Protein AF-N1ML50-F1 (afdb_monomer_lite)

Sequence (69 aa):
MPKNRQTFHDPLDELPPVTIEILKGDLLRFTQVDRDGRTNVVTFSDRLAVRRGVFDAASLKAEGLRAEA

pLDDT: mean 81.52, std 17.88, range [35.94, 96.0]

Secondary structure (DSSP, 8-state):
--TTEEEE--TTS-S--EEEEEETTTEEEEEEE-TTSEEEEEEEETTTEEEEEEEEHHHHHHHTTTS--

Radius of gyration: 14.66 Å; chains: 1; bounding box: 32×30×35 Å

Organism: NCBI:txid1301087

Foldseek 3Di:
DPPFKDWDADPVNPAFIWIWGQDPQRKIWIWGQDPQRKIWIWIDDPVPHIDIDIDHPVVVVVVVVVPPD

Structure (mmCIF, N/CA/C/O backbone):
data_AF-N1ML50-F1
#
_entry.id   AF-N1ML50-F1
#
loop_
_atom_site.group_PDB
_atom_site.id
_atom_site.type_symbol
_atom_site.label_atom_id
_atom_site.label_alt_id
_atom_site.label_comp_id
_atom_site.label_asym_id
_atom_site.label_entity_id
_atom_site.label_seq_id
_atom_site.pdbx_PDB_ins_code
_atom_site.Cartn_x
_atom_site.Cartn_y
_atom_site.Cartn_z
_atom_site.occupancy
_atom_site.B_iso_or_equiv
_atom_site.auth_seq_id
_atom_site.auth_comp_id
_atom_site.auth_asym_id
_atom_site.auth_atom_id
_atom_site.pdbx_PDB_model_num
ATOM 1 N N . MET A 1 1 ? 10.357 15.246 6.756 1.00 55.38 1 MET A N 1
ATOM 2 C CA . MET A 1 1 ? 9.397 14.204 6.327 1.00 55.38 1 MET A CA 1
ATOM 3 C C . MET A 1 1 ? 8.177 14.254 7.236 1.00 55.38 1 MET A C 1
ATOM 5 O O . MET A 1 1 ? 8.372 14.487 8.427 1.00 55.38 1 MET A O 1
ATOM 9 N N . PRO A 1 2 ? 6.946 14.087 6.719 1.00 65.69 2 PRO A N 1
ATOM 10 C CA . PRO A 1 2 ? 5.771 13.914 7.570 1.00 65.69 2 PRO A CA 1
ATOM 11 C C . PRO A 1 2 ? 6.008 12.716 8.493 1.00 65.69 2 PRO A C 1
ATOM 13 O O . PRO A 1 2 ? 6.394 11.653 8.016 1.00 65.69 2 PRO A O 1
ATOM 16 N N . LYS A 1 3 ? 5.802 12.869 9.807 1.00 83.62 3 LYS A N 1
ATOM 17 C CA . LYS A 1 3 ? 6.016 11.769 10.772 1.00 83.62 3 LYS A CA 1
ATOM 18 C C . LYS A 1 3 ? 5.084 10.571 10.537 1.00 83.62 3 LYS A C 1
ATOM 20 O O . LYS A 1 3 ? 5.317 9.506 11.088 1.00 83.62 3 LYS A O 1
ATOM 25 N N . ASN A 1 4 ? 4.033 10.757 9.744 1.00 90.12 4 ASN A N 1
ATOM 26 C CA . ASN A 1 4 ? 3.001 9.773 9.449 1.00 90.12 4 ASN A CA 1
ATOM 27 C C . ASN A 1 4 ? 3.150 9.122 8.064 1.00 90.12 4 ASN A C 1
ATOM 29 O O . ASN A 1 4 ? 2.213 8.460 7.632 1.00 90.12 4 ASN A O 1
ATOM 33 N N . ARG A 1 5 ? 4.267 9.338 7.353 1.00 94.06 5 ARG A N 1
ATOM 34 C CA . ARG A 1 5 ? 4.514 8.780 6.016 1.00 94.06 5 ARG A CA 1
ATOM 35 C C . ARG A 1 5 ? 5.917 8.197 5.916 1.00 94.06 5 ARG A C 1
ATOM 37 O O . ARG A 1 5 ? 6.890 8.893 6.198 1.00 94.06 5 ARG A O 1
ATOM 44 N N . GLN A 1 6 ? 6.017 6.968 5.421 1.00 95.31 6 GLN A N 1
ATOM 45 C CA . GLN A 1 6 ? 7.292 6.308 5.164 1.00 95.31 6 GLN A CA 1
ATOM 46 C C . GLN A 1 6 ? 7.236 5.474 3.886 1.00 95.31 6 GLN A C 1
ATOM 48 O O . GLN A 1 6 ? 6.231 4.827 3.608 1.00 95.31 6 GLN A O 1
ATOM 53 N N . THR A 1 7 ? 8.319 5.489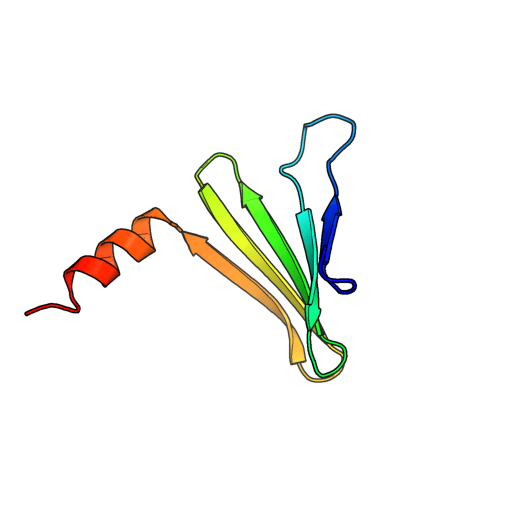 3.114 1.00 95.19 7 THR A N 1
ATOM 54 C CA . THR A 1 7 ? 8.483 4.641 1.930 1.00 95.19 7 THR A CA 1
ATOM 55 C C . THR A 1 7 ? 9.471 3.526 2.243 1.00 95.19 7 THR A C 1
ATOM 57 O O . THR A 1 7 ? 10.530 3.779 2.817 1.00 95.19 7 THR A O 1
ATOM 60 N N . PHE A 1 8 ? 9.103 2.303 1.880 1.00 95.06 8 PHE A N 1
ATOM 61 C CA . PHE A 1 8 ? 9.901 1.097 2.030 1.00 95.06 8 PHE A CA 1
ATOM 62 C C . 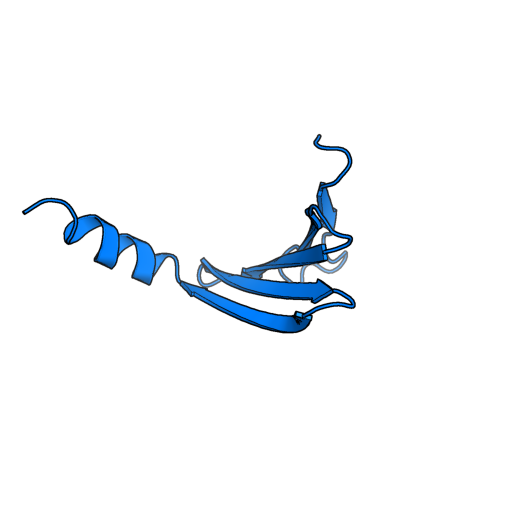PHE A 1 8 ? 10.284 0.597 0.646 1.00 95.06 8 PHE A C 1
ATOM 64 O O . PHE A 1 8 ? 9.447 0.529 -0.256 1.00 95.06 8 PHE A O 1
ATOM 71 N N . HIS A 1 9 ? 11.558 0.265 0.504 1.00 95.12 9 HIS A N 1
ATOM 72 C CA . HIS A 1 9 ? 12.119 -0.297 -0.709 1.00 95.12 9 HIS A CA 1
ATOM 73 C C . HIS A 1 9 ? 12.377 -1.776 -0.471 1.00 95.12 9 HIS A C 1
ATOM 75 O O . HIS A 1 9 ? 12.851 -2.155 0.603 1.00 95.12 9 HIS A O 1
ATOM 81 N N . ASP A 1 10 ? 12.054 -2.591 -1.466 1.00 91.88 10 ASP A N 1
ATOM 82 C CA . ASP A 1 10 ? 12.488 -3.976 -1.485 1.00 91.88 10 ASP A CA 1
ATOM 83 C C . ASP A 1 10 ? 14.023 -4.015 -1.615 1.00 91.88 10 ASP A C 1
ATOM 85 O O . ASP A 1 10 ? 14.554 -3.423 -2.557 1.00 91.88 10 ASP A O 1
ATOM 89 N N . PRO A 1 11 ? 14.759 -4.666 -0.693 1.00 93.00 11 PRO A N 1
ATOM 90 C CA . PRO A 1 11 ? 16.215 -4.758 -0.773 1.00 93.00 11 PRO A CA 1
ATOM 91 C C . PRO A 1 11 ? 16.727 -5.419 -2.057 1.00 93.00 11 PRO A C 1
ATOM 93 O O . PRO A 1 11 ? 17.877 -5.190 -2.429 1.00 93.00 11 PRO A O 1
ATOM 96 N N . LEU A 1 12 ? 15.898 -6.249 -2.697 1.00 95.38 12 LEU A N 1
ATOM 97 C CA . LEU A 1 12 ? 16.232 -6.954 -3.935 1.00 95.38 12 LEU A CA 1
ATOM 98 C C . LEU A 1 12 ? 15.770 -6.214 -5.202 1.00 95.38 12 LEU A C 1
ATOM 100 O O . LEU A 1 12 ? 16.105 -6.649 -6.300 1.00 95.38 12 LEU A O 1
ATOM 104 N N . ASP A 1 13 ? 15.044 -5.098 -5.061 1.00 88.06 13 ASP A N 1
ATOM 105 C CA . ASP A 1 13 ? 14.459 -4.319 -6.168 1.00 88.06 13 ASP A CA 1
ATOM 106 C C . ASP A 1 13 ? 13.553 -5.149 -7.115 1.00 88.06 13 ASP A C 1
ATOM 108 O O . ASP A 1 13 ? 13.350 -4.827 -8.291 1.00 88.06 13 ASP A O 1
ATOM 112 N N . GLU A 1 14 ? 12.971 -6.239 -6.605 1.00 91.31 14 GLU A N 1
ATOM 113 C CA . GLU A 1 14 ? 12.018 -7.083 -7.331 1.00 91.31 14 GLU A CA 1
ATOM 114 C C . GLU A 1 14 ? 10.615 -6.470 -7.304 1.00 91.31 14 GLU A C 1
ATOM 116 O O . GLU A 1 14 ? 9.844 -6.609 -8.261 1.00 91.31 14 GLU A O 1
ATOM 121 N N . LEU A 1 15 ? 10.291 -5.755 -6.222 1.00 90.50 15 LEU A N 1
ATOM 122 C CA . LEU A 1 15 ? 9.004 -5.101 -6.017 1.00 90.50 15 LEU A CA 1
ATOM 123 C C . LEU A 1 15 ? 9.118 -3.569 -6.034 1.00 90.50 15 LEU A C 1
ATOM 125 O O . LEU A 1 15 ? 10.030 -3.002 -5.429 1.00 90.50 15 LEU A O 1
ATOM 129 N N . PRO A 1 16 ? 8.152 -2.865 -6.656 1.00 92.19 16 PRO A N 1
ATOM 130 C CA . PRO A 1 16 ? 8.090 -1.415 -6.570 1.00 92.19 16 PRO A CA 1
ATOM 131 C C . PRO A 1 16 ? 7.977 -0.923 -5.116 1.00 92.19 16 PRO A C 1
ATOM 133 O O . PRO A 1 16 ? 7.318 -1.579 -4.302 1.00 92.19 16 PRO A O 1
ATOM 136 N N . PRO A 1 17 ? 8.541 0.253 -4.782 1.00 94.75 17 PRO A N 1
ATOM 137 C CA . PRO A 1 17 ? 8.493 0.782 -3.425 1.00 94.75 17 PRO A CA 1
ATOM 138 C C . PRO A 1 17 ? 7.060 0.957 -2.920 1.00 94.75 17 PRO A C 1
ATOM 140 O O . PRO A 1 17 ? 6.182 1.445 -3.640 1.00 94.75 17 PRO A O 1
ATOM 143 N N . VAL A 1 18 ? 6.838 0.634 -1.647 1.00 95.81 18 VAL A N 1
ATOM 144 C CA . VAL A 1 18 ? 5.551 0.841 -0.979 1.00 95.81 18 VAL A CA 1
ATOM 145 C C . VAL A 1 18 ? 5.635 2.040 -0.047 1.00 95.81 18 VAL A C 1
ATOM 147 O O . VAL A 1 18 ? 6.530 2.155 0.786 1.00 95.81 18 VAL A O 1
ATOM 150 N N . THR A 1 19 ? 4.687 2.959 -0.174 1.00 96.00 19 THR A N 1
ATOM 151 C CA . THR A 1 19 ? 4.519 4.072 0.760 1.00 96.00 19 THR A CA 1
ATOM 152 C C . THR A 1 19 ? 3.407 3.742 1.740 1.00 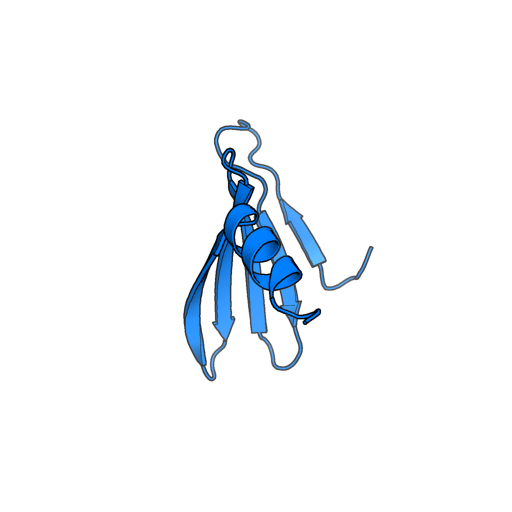96.00 19 THR A C 1
ATOM 154 O O . THR A 1 19 ? 2.288 3.456 1.325 1.00 96.00 19 THR A O 1
ATOM 157 N N . ILE A 1 20 ? 3.713 3.810 3.031 1.00 95.06 20 ILE A N 1
ATOM 158 C CA . ILE A 1 20 ? 2.763 3.640 4.125 1.00 95.06 20 ILE A CA 1
ATOM 159 C C . ILE A 1 20 ? 2.456 5.010 4.726 1.00 95.06 20 ILE A C 1
ATOM 161 O O . ILE A 1 20 ? 3.367 5.769 5.065 1.00 95.06 20 ILE A O 1
ATOM 165 N N . GLU A 1 21 ? 1.171 5.318 4.866 1.00 95.06 21 GLU A N 1
ATOM 166 C CA . GLU A 1 21 ? 0.666 6.561 5.443 1.00 95.06 21 GLU A CA 1
ATOM 167 C C . GLU A 1 21 ? -0.342 6.267 6.559 1.00 95.06 21 GLU A C 1
ATOM 169 O O . GLU A 1 21 ? -1.291 5.508 6.359 1.00 95.06 21 GLU A O 1
ATOM 174 N N . ILE A 1 22 ? -0.166 6.900 7.722 1.00 93.06 22 ILE A N 1
ATOM 175 C CA . ILE A 1 22 ? -1.152 6.909 8.809 1.00 93.06 22 ILE A CA 1
ATOM 176 C C . ILE A 1 22 ? -2.037 8.142 8.620 1.00 93.06 22 ILE A C 1
ATOM 178 O O . ILE A 1 22 ? -1.586 9.287 8.747 1.00 93.06 22 ILE A O 1
ATOM 182 N N . LEU A 1 23 ? -3.300 7.910 8.285 1.00 89.44 23 LEU A N 1
ATOM 183 C CA . LEU A 1 23 ? -4.320 8.933 8.094 1.00 89.44 23 LEU A CA 1
ATOM 184 C C . LEU A 1 23 ? -5.203 9.040 9.348 1.00 89.44 23 LEU A C 1
ATOM 186 O O . LEU A 1 23 ? -5.185 8.186 10.235 1.00 89.44 23 LEU A O 1
ATOM 190 N N . LYS A 1 24 ? -5.994 10.114 9.433 1.00 86.94 24 LYS A N 1
ATOM 191 C CA . LYS A 1 24 ? -6.906 10.350 10.562 1.00 86.94 24 LYS A CA 1
ATOM 192 C C . LYS A 1 24 ? -7.874 9.171 10.745 1.00 86.94 24 LYS A C 1
ATOM 194 O O . LYS A 1 24 ? -8.460 8.703 9.773 1.00 86.94 24 LYS A O 1
ATOM 199 N N . GLY A 1 25 ? -8.108 8.782 12.000 1.00 83.06 25 GLY A N 1
ATOM 200 C CA . GLY A 1 25 ? -9.016 7.685 12.351 1.00 83.06 25 GLY A CA 1
ATOM 201 C C . GLY A 1 25 ? -8.372 6.304 12.241 1.00 83.06 25 GLY A C 1
ATOM 202 O O . GLY A 1 25 ? -9.056 5.370 11.832 1.00 83.06 25 GLY A O 1
ATOM 203 N N . ASP A 1 26 ? -7.077 6.216 12.565 1.00 76.50 26 ASP A N 1
ATOM 204 C CA . ASP A 1 26 ? -6.282 4.980 12.602 1.00 76.50 26 ASP A CA 1
ATOM 205 C C . ASP A 1 26 ? -6.312 4.204 11.279 1.00 76.50 26 ASP A C 1
ATOM 207 O O . ASP A 1 26 ? -6.366 2.978 11.222 1.00 76.50 26 ASP A O 1
ATOM 211 N N . LEU A 1 27 ? -6.304 4.963 10.182 1.00 89.44 27 LEU A N 1
ATOM 212 C CA . LEU A 1 27 ? -6.410 4.448 8.828 1.00 89.44 27 LEU A CA 1
ATOM 213 C C . LEU A 1 27 ? -5.008 4.306 8.236 1.00 89.44 27 LEU A C 1
ATOM 215 O O . LEU A 1 27 ? -4.330 5.304 7.993 1.00 89.44 27 LEU A O 1
ATOM 219 N N . LEU A 1 28 ? -4.587 3.074 7.968 1.00 93.69 28 LEU A N 1
ATOM 220 C CA . LEU A 1 28 ? -3.337 2.801 7.267 1.00 93.69 28 LEU A CA 1
ATOM 221 C C . LEU A 1 28 ? -3.598 2.756 5.767 1.00 93.69 28 LEU A C 1
ATOM 223 O O . LEU A 1 28 ? -4.429 1.976 5.301 1.00 93.69 28 LEU A O 1
ATOM 227 N N . ARG A 1 29 ? -2.877 3.572 5.002 1.00 94.31 29 ARG A N 1
ATOM 228 C CA . ARG A 1 29 ? -2.874 3.533 3.540 1.00 94.31 29 ARG A CA 1
ATOM 229 C C . ARG A 1 29 ? -1.530 3.022 3.044 1.00 94.31 29 ARG A C 1
ATOM 231 O O . ARG A 1 29 ? -0.489 3.529 3.441 1.00 94.31 29 ARG A O 1
ATOM 238 N N . PHE A 1 30 ? -1.585 2.062 2.137 1.00 95.62 30 PHE A N 1
ATOM 239 C CA . PHE A 1 30 ? -0.456 1.493 1.421 1.00 95.62 30 PHE A CA 1
ATOM 240 C C . PHE A 1 30 ? -0.604 1.887 -0.039 1.00 95.62 30 PHE A C 1
ATOM 242 O O . PHE A 1 30 ? -1.629 1.585 -0.650 1.00 95.62 30 PHE A O 1
ATOM 249 N N . THR A 1 31 ? 0.399 2.563 -0.580 1.00 95.81 31 THR A N 1
ATOM 250 C CA . THR A 1 31 ? 0.416 3.034 -1.963 1.00 95.81 31 THR A CA 1
ATOM 251 C C . THR A 1 31 ? 1.637 2.464 -2.663 1.00 95.81 31 THR A C 1
ATOM 253 O O . THR A 1 31 ? 2.757 2.657 -2.193 1.00 95.81 31 THR A O 1
ATOM 256 N N . GLN A 1 32 ? 1.426 1.800 -3.793 1.00 95.38 32 GLN A N 1
ATOM 257 C CA . GLN A 1 32 ? 2.485 1.255 -4.635 1.00 95.38 32 GLN A CA 1
ATOM 258 C C . GLN A 1 32 ? 2.241 1.685 -6.078 1.00 95.38 32 GLN A C 1
ATOM 260 O O . GLN A 1 32 ? 1.138 1.509 -6.592 1.00 95.38 32 GLN A O 1
ATOM 265 N N . VAL A 1 33 ? 3.262 2.234 -6.730 1.00 93.19 33 VAL A N 1
ATOM 266 C CA . VAL A 1 33 ? 3.218 2.558 -8.161 1.00 93.19 33 VAL A CA 1
ATOM 267 C C . VAL A 1 33 ? 4.016 1.492 -8.891 1.00 93.19 33 VAL A C 1
ATOM 269 O O . VAL A 1 33 ? 5.191 1.312 -8.587 1.00 93.19 33 VAL A O 1
ATOM 272 N N . ASP A 1 34 ? 3.381 0.743 -9.786 1.00 88.38 34 ASP A N 1
ATOM 273 C CA . ASP A 1 34 ? 4.069 -0.286 -10.562 1.00 88.38 34 ASP A CA 1
ATOM 274 C C . ASP A 1 34 ? 4.860 0.295 -11.746 1.00 88.38 34 ASP A C 1
ATOM 276 O O . ASP A 1 34 ? 4.876 1.504 -11.990 1.00 88.38 34 ASP A O 1
ATOM 280 N N . ARG A 1 35 ? 5.558 -0.585 -12.474 1.00 84.94 35 ARG A N 1
ATOM 281 C CA . ARG A 1 35 ? 6.399 -0.206 -13.620 1.00 84.94 35 ARG A CA 1
ATOM 282 C C . ARG A 1 35 ? 5.598 0.393 -14.780 1.00 84.94 35 ARG A C 1
ATOM 284 O O . ARG A 1 35 ? 6.159 1.172 -15.543 1.00 84.94 35 ARG A O 1
ATOM 291 N N . ASP A 1 36 ? 4.308 0.078 -14.871 1.00 86.62 36 ASP A N 1
ATOM 292 C CA . ASP A 1 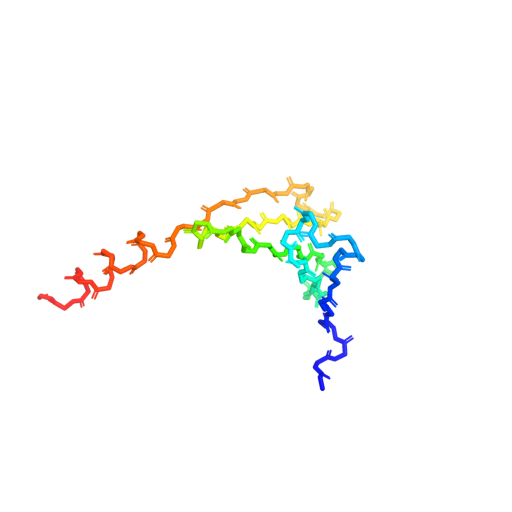36 ? 3.396 0.612 -15.885 1.00 86.62 36 ASP A CA 1
ATOM 293 C C . ASP A 1 36 ? 2.772 1.950 -15.445 1.00 86.62 36 ASP A C 1
ATOM 295 O O . ASP A 1 36 ? 1.965 2.539 -16.164 1.00 86.62 36 ASP A O 1
ATOM 299 N N . GLY A 1 37 ? 3.141 2.455 -14.262 1.00 86.75 37 GLY A N 1
ATOM 300 C CA . GLY A 1 37 ? 2.617 3.695 -13.699 1.00 86.75 37 GLY A CA 1
ATOM 301 C C . GLY A 1 37 ? 1.240 3.546 -13.050 1.00 86.75 37 GLY A C 1
ATOM 302 O O . GLY A 1 37 ? 0.613 4.557 -12.711 1.00 86.75 37 GLY A O 1
ATOM 303 N N . ARG A 1 38 ? 0.750 2.317 -12.838 1.00 90.38 38 ARG A N 1
ATOM 304 C CA . ARG A 1 38 ? -0.508 2.093 -12.122 1.00 90.38 38 ARG A CA 1
ATOM 305 C C . ARG A 1 38 ? -0.274 2.207 -10.628 1.00 90.38 38 ARG A C 1
ATOM 307 O O . ARG A 1 38 ? 0.631 1.608 -10.052 1.00 90.38 38 ARG A O 1
ATOM 314 N N . THR A 1 39 ? -1.139 2.975 -9.987 1.00 93.75 39 THR A N 1
ATOM 315 C CA . THR A 1 39 ? -1.132 3.201 -8.548 1.00 93.75 39 THR A CA 1
ATOM 316 C C . THR A 1 39 ? -2.106 2.244 -7.879 1.00 93.75 39 THR A C 1
ATOM 318 O O . THR A 1 39 ? -3.322 2.382 -7.996 1.00 93.75 39 THR A O 1
ATOM 321 N N . ASN A 1 40 ? -1.569 1.289 -7.135 1.00 93.38 40 ASN A N 1
ATOM 322 C CA . ASN A 1 40 ? -2.312 0.379 -6.282 1.00 93.38 40 ASN A CA 1
ATOM 323 C C . ASN A 1 40 ? -2.421 0.986 -4.881 1.00 93.38 40 ASN A C 1
ATOM 325 O O . ASN A 1 40 ? -1.413 1.370 -4.285 1.00 93.38 40 ASN A O 1
ATOM 329 N N . VAL A 1 41 ? -3.641 1.067 -4.354 1.00 94.44 41 VAL A N 1
ATOM 330 C CA . VAL A 1 41 ? -3.923 1.598 -3.019 1.00 94.44 41 VAL A CA 1
ATOM 331 C C . VAL A 1 41 ? -4.672 0.556 -2.203 1.00 94.44 41 VAL A C 1
ATOM 333 O O . VAL A 1 41 ? -5.764 0.122 -2.575 1.00 94.44 41 VAL A O 1
ATOM 336 N N . VAL A 1 42 ? -4.118 0.194 -1.050 1.00 94.19 42 VAL A N 1
ATOM 337 C CA . VAL A 1 42 ? -4.799 -0.627 -0.046 1.00 94.19 42 VAL A CA 1
ATOM 338 C C . VAL A 1 42 ? -4.978 0.197 1.212 1.00 94.19 42 VAL A C 1
ATOM 340 O O . VAL A 1 42 ? -4.066 0.885 1.655 1.00 94.19 42 VAL A O 1
ATOM 343 N N . THR A 1 43 ? -6.174 0.163 1.779 1.00 93.75 43 THR A N 1
ATOM 344 C CA . THR A 1 43 ? -6.494 0.891 3.000 1.00 93.75 43 THR A CA 1
ATOM 345 C C . THR A 1 43 ? -7.006 -0.075 4.061 1.00 93.75 43 THR A C 1
ATOM 347 O O . THR A 1 43 ? -7.883 -0.885 3.769 1.00 93.75 43 THR A O 1
ATOM 350 N N . PHE A 1 44 ? -6.475 0.024 5.278 1.00 92.00 44 PHE A N 1
ATOM 351 C CA . PHE A 1 44 ? -6.870 -0.769 6.438 1.00 92.00 44 PHE A CA 1
ATOM 352 C C . PHE A 1 44 ? -7.396 0.151 7.533 1.00 92.00 44 PHE A C 1
ATOM 354 O O . PHE A 1 44 ? -6.750 1.135 7.888 1.00 92.00 44 PHE A O 1
ATOM 361 N N . SER A 1 45 ? -8.565 -0.181 8.071 1.00 87.69 45 SER A N 1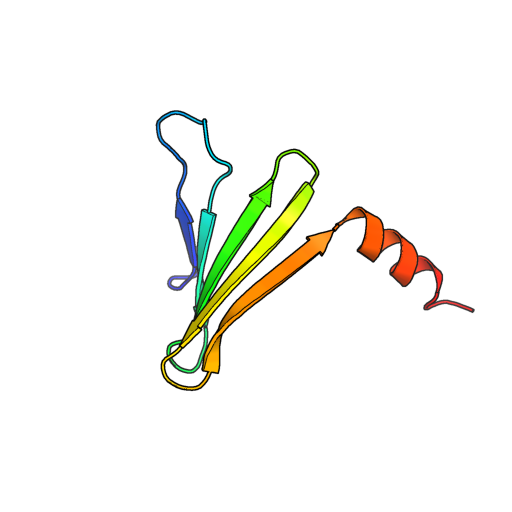
ATOM 362 C CA . SER A 1 45 ? -9.074 0.387 9.322 1.00 87.69 45 SER A CA 1
ATOM 363 C C . SER A 1 45 ? -10.044 -0.577 9.976 1.00 87.69 45 SER A C 1
ATOM 365 O O . SER A 1 45 ? -10.742 -1.316 9.278 1.00 87.69 45 SER A O 1
ATOM 367 N N . ASP A 1 46 ? -10.181 -0.468 11.291 1.00 83.00 46 ASP A N 1
ATOM 368 C CA . ASP A 1 46 ? -11.174 -1.228 12.053 1.00 83.00 46 ASP A CA 1
ATOM 369 C C . ASP A 1 46 ? -12.615 -0.892 11.636 1.00 83.00 46 ASP A C 1
ATOM 371 O O . ASP A 1 46 ? -13.507 -1.730 11.718 1.00 83.00 46 ASP A O 1
ATOM 375 N N . ARG A 1 47 ? -12.856 0.334 11.147 1.00 81.94 47 ARG A N 1
ATOM 376 C CA . ARG A 1 47 ? -14.201 0.819 10.784 1.00 81.94 47 ARG A CA 1
ATOM 377 C C . ARG A 1 47 ? -14.651 0.427 9.379 1.00 81.94 47 ARG A C 1
ATOM 379 O O . ARG A 1 47 ? -15.845 0.270 9.157 1.00 81.94 47 ARG A O 1
ATOM 386 N N . LEU A 1 48 ? -13.725 0.356 8.421 1.00 77.88 48 LEU A N 1
ATOM 387 C CA . LEU A 1 48 ? -14.037 0.163 6.995 1.00 77.88 48 LEU A CA 1
ATOM 388 C C . LEU A 1 48 ? -13.505 -1.161 6.434 1.00 77.88 48 LEU A C 1
ATOM 390 O O . LEU A 1 48 ? -13.622 -1.390 5.229 1.00 77.88 48 LEU A O 1
ATOM 394 N N . ALA A 1 49 ? -12.919 -2.008 7.287 1.00 85.50 49 ALA A N 1
ATOM 395 C CA . ALA A 1 49 ? -12.191 -3.209 6.897 1.00 85.50 49 ALA A CA 1
ATOM 396 C C . ALA A 1 49 ? -11.100 -2.905 5.844 1.00 85.50 49 ALA A C 1
ATOM 398 O O . ALA A 1 49 ? -10.593 -1.781 5.747 1.00 85.50 49 ALA A O 1
ATOM 399 N N . VAL A 1 50 ? -10.696 -3.920 5.076 1.00 90.69 50 VAL A N 1
ATOM 400 C CA . VAL A 1 50 ? -9.702 -3.778 4.004 1.00 90.69 50 VAL A CA 1
ATOM 401 C C . VAL A 1 50 ? -10.381 -3.279 2.731 1.00 90.69 50 VAL A C 1
ATOM 403 O O . VAL A 1 50 ? -11.257 -3.951 2.187 1.00 90.69 50 VAL A O 1
ATOM 406 N N . ARG A 1 51 ? -9.939 -2.134 2.203 1.00 90.38 51 ARG A N 1
ATOM 407 C CA . ARG A 1 51 ? -10.374 -1.600 0.901 1.00 90.38 51 ARG A CA 1
ATOM 408 C C . ARG A 1 51 ? -9.217 -1.583 -0.088 1.00 90.38 51 ARG A C 1
ATOM 410 O O . ARG A 1 51 ? -8.099 -1.237 0.279 1.00 90.38 51 ARG A O 1
ATOM 417 N N . ARG A 1 52 ? -9.491 -1.928 -1.347 1.00 92.06 52 ARG A N 1
ATOM 418 C CA . ARG A 1 52 ? -8.507 -1.963 -2.440 1.00 92.06 52 ARG A CA 1
ATOM 419 C C . ARG A 1 52 ? -8.977 -1.080 -3.592 1.00 92.06 52 ARG A C 1
ATOM 421 O O . ARG A 1 52 ? -10.172 -1.044 -3.876 1.00 92.06 52 ARG A O 1
ATOM 428 N N . GLY A 1 53 ? -8.047 -0.393 -4.242 1.00 89.31 53 GLY A N 1
ATOM 429 C CA . GLY A 1 53 ? -8.291 0.402 -5.441 1.00 89.31 53 GLY A CA 1
ATOM 430 C C . GLY A 1 53 ? -7.053 0.445 -6.330 1.00 89.31 53 GLY A C 1
ATOM 431 O O . GLY A 1 53 ? -5.933 0.332 -5.836 1.00 89.31 53 GLY A O 1
ATOM 432 N N . VAL A 1 54 ? -7.267 0.601 -7.633 1.00 87.75 54 VAL A N 1
ATOM 433 C CA . VAL A 1 54 ? -6.208 0.753 -8.636 1.00 87.75 54 VAL A CA 1
ATOM 434 C C . VAL A 1 54 ? -6.540 1.981 -9.471 1.00 87.75 54 VAL A C 1
ATOM 436 O O . VAL A 1 54 ? -7.672 2.123 -9.929 1.00 87.75 54 VAL A O 1
ATOM 439 N N . PHE A 1 55 ? -5.567 2.866 -9.646 1.00 84.75 55 PHE A N 1
ATOM 440 C CA . PHE A 1 55 ? -5.680 4.080 -10.447 1.00 84.75 55 PHE A CA 1
ATOM 441 C C . PHE A 1 55 ? -4.613 4.046 -11.530 1.00 84.75 55 PHE A C 1
ATOM 443 O O . PHE A 1 55 ? -3.453 3.761 -11.246 1.00 84.75 55 PHE A O 1
ATOM 450 N N . ASP A 1 56 ? -4.983 4.354 -12.763 1.00 78.69 56 ASP A N 1
ATOM 451 C CA . ASP A 1 56 ? -4.035 4.454 -13.866 1.00 78.69 56 ASP A CA 1
ATOM 452 C C . ASP A 1 56 ? -3.775 5.935 -14.178 1.00 78.69 56 ASP A C 1
ATOM 454 O O . ASP A 1 56 ? -4.708 6.710 -14.415 1.00 78.69 56 ASP A O 1
ATOM 458 N N . ALA A 1 57 ? -2.503 6.340 -14.184 1.00 62.22 57 ALA A N 1
ATOM 459 C CA . ALA A 1 57 ? -2.097 7.691 -14.555 1.00 62.22 57 ALA A CA 1
ATOM 460 C C . ALA A 1 57 ? -2.535 8.063 -15.988 1.00 62.22 57 ALA A C 1
ATOM 462 O O . ALA A 1 57 ? -2.828 9.232 -16.256 1.00 62.22 57 ALA A O 1
ATOM 463 N N . ALA A 1 58 ? -2.649 7.086 -16.896 1.00 61.09 58 ALA A N 1
ATOM 464 C CA . ALA A 1 58 ? -3.181 7.295 -18.241 1.00 61.09 58 ALA A CA 1
ATOM 465 C C . ALA A 1 58 ? -4.676 7.660 -18.227 1.00 61.09 58 ALA A C 1
ATOM 467 O O . ALA A 1 58 ? -5.125 8.457 -19.050 1.00 61.09 58 ALA A O 1
ATOM 468 N N . SER A 1 59 ? -5.433 7.152 -17.249 1.00 55.56 59 SER A N 1
ATOM 469 C CA . SER A 1 59 ? -6.863 7.455 -17.091 1.00 55.56 59 SER A CA 1
ATOM 470 C C . SER A 1 59 ? -7.097 8.871 -16.551 1.00 55.56 59 SER A C 1
ATOM 472 O O . SER A 1 59 ? -8.028 9.551 -16.974 1.00 55.56 59 SER A O 1
ATOM 474 N N . LEU A 1 60 ? -6.206 9.370 -15.686 1.00 51.09 60 LEU A N 1
ATOM 475 C CA . LEU A 1 60 ? -6.297 10.729 -15.131 1.00 51.09 60 LEU A CA 1
ATOM 476 C C . LEU A 1 60 ? -5.987 11.827 -16.164 1.00 51.09 60 LEU A C 1
ATOM 478 O O . LEU A 1 60 ? -6.535 12.925 -16.072 1.00 51.09 60 LEU A O 1
ATOM 482 N N . LYS A 1 61 ? -5.171 11.540 -17.190 1.00 48.66 61 LYS A N 1
ATOM 483 C CA . LYS A 1 61 ? -4.987 12.460 -18.330 1.00 48.66 61 LYS A CA 1
AT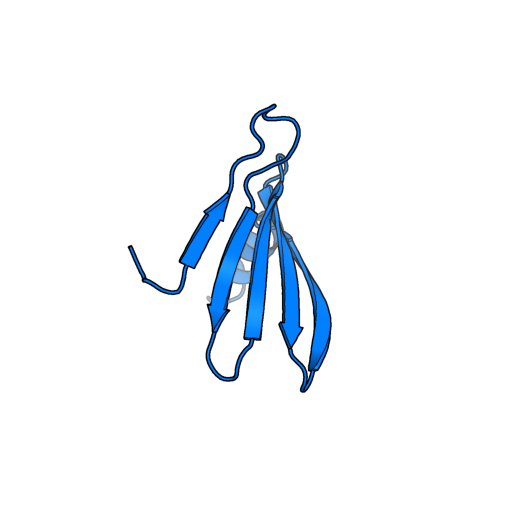OM 484 C C . LYS A 1 61 ? -6.239 12.579 -19.204 1.00 48.66 61 LYS A C 1
ATOM 486 O O . LYS A 1 61 ? -6.462 13.640 -19.775 1.00 48.66 61 LYS A O 1
ATOM 491 N N . ALA A 1 62 ? -7.054 11.529 -19.301 1.00 47.84 62 ALA A N 1
ATOM 492 C CA . ALA A 1 62 ? -8.281 11.555 -20.096 1.00 47.84 62 ALA A CA 1
ATOM 493 C C . ALA A 1 62 ? -9.410 12.352 -19.416 1.00 47.84 62 ALA A C 1
ATOM 495 O O . ALA A 1 62 ? -10.190 13.011 -20.102 1.00 47.84 62 ALA A O 1
ATOM 496 N N . GLU A 1 63 ? -9.481 12.351 -18.080 1.00 48.12 63 GLU A N 1
ATOM 497 C CA . GLU A 1 63 ? -10.480 13.141 -17.341 1.00 48.12 63 GLU A CA 1
ATOM 498 C C . GLU A 1 63 ? -10.106 14.627 -17.211 1.00 48.12 63 GLU A C 1
ATOM 500 O O . GLU A 1 63 ? -10.991 15.481 -17.238 1.00 48.12 63 GLU A O 1
ATOM 505 N N . GLY A 1 64 ? -8.810 14.965 -17.193 1.00 39.47 64 GLY A N 1
ATOM 506 C CA . GLY A 1 64 ? -8.335 16.357 -17.232 1.00 39.47 64 GLY A CA 1
ATOM 507 C C . GLY A 1 64 ? -8.615 17.101 -18.548 1.00 39.47 64 GLY A C 1
ATOM 508 O O . GLY A 1 64 ? -8.513 18.320 -18.584 1.00 39.47 64 GLY A O 1
ATOM 509 N N . LEU A 1 65 ? -9.003 16.388 -19.612 1.00 44.41 65 LEU A N 1
ATOM 510 C CA . LEU A 1 65 ? -9.413 16.956 -20.906 1.00 44.41 65 LEU A CA 1
ATOM 511 C C . LEU A 1 65 ? -10.936 17.126 -21.052 1.00 44.41 65 LEU A C 1
ATOM 513 O O . LEU A 1 65 ? -11.386 17.655 -22.062 1.00 44.41 65 LEU A O 1
ATOM 517 N N . ARG A 1 66 ? -11.741 16.685 -20.073 1.00 42.06 66 ARG A N 1
ATOM 518 C CA . ARG A 1 66 ? -13.209 16.858 -20.081 1.00 42.06 66 ARG A CA 1
ATOM 519 C C . ARG A 1 66 ? -13.720 17.944 -19.132 1.00 42.06 66 ARG A C 1
ATOM 521 O O . ARG A 1 66 ? -14.907 18.242 -19.173 1.00 42.06 66 ARG A O 1
ATOM 528 N N . ALA A 1 67 ? -12.861 18.521 -18.292 1.00 43.19 67 ALA A N 1
ATOM 529 C CA . ALA A 1 67 ? -13.247 19.553 -17.326 1.00 43.19 67 ALA A CA 1
ATOM 530 C C . ALA A 1 67 ? -13.114 20.999 -17.851 1.00 43.19 67 ALA A C 1
ATOM 532 O O . ALA A 1 67 ? -13.469 21.928 -17.133 1.00 43.19 67 ALA A O 1
ATOM 533 N N . GLU A 1 68 ? -12.660 21.195 -19.092 1.00 42.03 68 GLU A N 1
ATOM 534 C CA . GLU A 1 68 ? -12.742 22.483 -19.792 1.00 42.03 68 GLU A CA 1
ATOM 535 C C . GLU A 1 68 ? -13.465 22.297 -21.133 1.00 42.03 68 GLU A C 1
ATOM 537 O O . GLU A 1 68 ? -12.850 21.976 -22.150 1.00 42.03 68 GLU A O 1
ATOM 542 N N . ALA A 1 69 ? -14.789 22.460 -21.116 1.00 35.94 69 ALA A N 1
ATOM 543 C CA . ALA A 1 69 ? -15.624 22.734 -22.285 1.00 35.94 69 ALA A CA 1
ATOM 544 C C . ALA A 1 69 ? -16.831 23.576 -21.856 1.00 35.94 69 ALA A C 1
ATOM 546 O O . ALA A 1 69 ? -17.432 23.238 -20.809 1.00 35.94 69 ALA A O 1
#